Protein AF-A0A0D2LPN7-F1 (afdb_monomer_lite)

pLDDT: mean 78.97, std 9.27, range [52.94, 90.75]

Organism: Hypholoma sublateritium (strain FD-334 SS-4) (NCBI:txid945553)

Structure (mmCIF, N/CA/C/O backbone):
data_AF-A0A0D2LPN7-F1
#
_entry.id   AF-A0A0D2LPN7-F1
#
loop_
_atom_site.group_PDB
_atom_site.id
_atom_site.type_symbol
_atom_site.label_atom_id
_atom_site.label_alt_id
_atom_site.label_comp_id
_atom_site.label_asym_id
_atom_site.label_entity_id
_atom_site.label_seq_id
_atom_site.pdbx_PDB_ins_code
_atom_site.Cartn_x
_atom_site.Cartn_y
_atom_site.Cartn_z
_atom_site.occupancy
_atom_site.B_iso_or_equiv
_atom_site.auth_seq_id
_atom_site.auth_comp_id
_atom_site.auth_asym_id
_atom_site.auth_atom_id
_atom_site.pdbx_PDB_model_num
ATOM 1 N N . GLN A 1 1 ? -7.098 14.885 35.050 1.00 55.25 1 GLN A N 1
ATOM 2 C CA . GLN A 1 1 ? -6.004 15.717 34.509 1.00 55.25 1 GLN A CA 1
ATOM 3 C C . GLN A 1 1 ? -6.576 16.558 33.386 1.00 55.25 1 GLN A C 1
ATOM 5 O O . GLN A 1 1 ? -7.142 15.986 32.463 1.00 55.25 1 GLN A O 1
ATOM 10 N N . GLU A 1 2 ? -6.478 17.880 33.483 1.00 65.38 2 GLU A N 1
ATOM 11 C CA . GLU A 1 2 ? -6.816 18.792 32.385 1.00 65.38 2 GLU A CA 1
ATOM 12 C C . GLU A 1 2 ? -5.655 18.873 31.390 1.00 65.38 2 GLU A C 1
ATOM 14 O O . GLU A 1 2 ? -4.483 18.839 31.771 1.00 65.38 2 GLU A O 1
ATOM 19 N N . ARG A 1 3 ? -5.978 18.944 30.097 1.00 67.88 3 ARG A N 1
ATOM 20 C CA . ARG A 1 3 ? -4.990 19.075 29.024 1.00 67.88 3 ARG A CA 1
ATOM 21 C C . ARG A 1 3 ? -4.525 20.533 28.968 1.00 67.88 3 ARG A C 1
ATOM 23 O O . ARG A 1 3 ? -5.309 21.400 28.607 1.00 67.88 3 ARG A O 1
ATOM 30 N N . VAL A 1 4 ? -3.263 20.790 29.312 1.00 79.75 4 VAL A N 1
ATOM 31 C CA . VAL A 1 4 ? -2.646 22.126 29.233 1.00 79.75 4 VAL A CA 1
ATOM 32 C C . VAL A 1 4 ? -2.072 22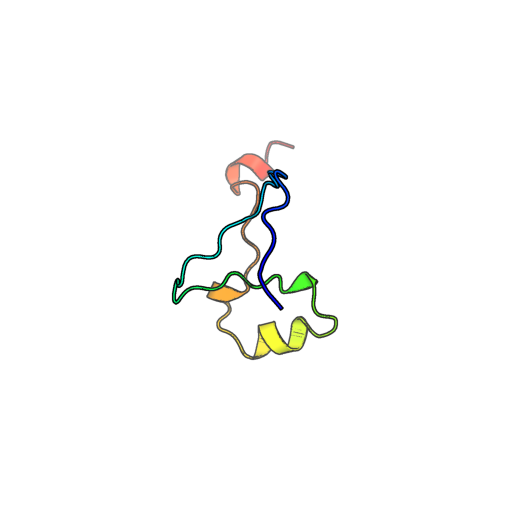.343 27.833 1.00 79.75 4 VAL A C 1
ATOM 34 O O . VAL A 1 4 ? -1.335 21.501 27.314 1.00 79.75 4 VAL A O 1
ATOM 37 N N . GLU A 1 5 ? -2.423 23.462 27.205 1.00 79.06 5 GLU A N 1
ATOM 38 C CA . GLU A 1 5 ? -1.913 23.843 25.890 1.00 79.06 5 GLU A CA 1
ATOM 39 C C . GLU A 1 5 ? -0.439 24.270 25.995 1.00 79.06 5 GLU A C 1
ATOM 41 O O . GLU A 1 5 ? -0.086 25.141 26.783 1.00 79.06 5 GLU A O 1
ATOM 46 N N . SER A 1 6 ? 0.450 23.633 25.227 1.00 80.06 6 SER A N 1
ATOM 47 C CA . SER A 1 6 ? 1.907 23.812 25.381 1.00 80.06 6 SER A CA 1
ATOM 48 C C . SER A 1 6 ? 2.501 24.982 24.584 1.00 80.06 6 SER A C 1
ATOM 50 O O . SER A 1 6 ? 3.721 25.146 24.577 1.00 80.06 6 SER A O 1
ATOM 52 N N . GLY A 1 7 ? 1.686 25.732 23.829 1.00 81.88 7 GLY A N 1
ATOM 53 C CA . GLY A 1 7 ? 2.140 26.793 22.910 1.00 81.88 7 GLY A CA 1
ATOM 54 C C . GLY A 1 7 ? 3.124 26.332 21.819 1.00 81.88 7 GLY A C 1
ATOM 55 O O . GLY A 1 7 ? 3.673 27.147 21.083 1.00 81.88 7 GLY A O 1
ATOM 56 N N . SER A 1 8 ? 3.373 25.023 21.723 1.00 76.88 8 SER A N 1
ATOM 57 C CA . SER A 1 8 ? 4.407 24.427 20.886 1.00 76.88 8 SER A CA 1
ATOM 58 C C . SER A 1 8 ? 3.804 23.946 19.572 1.00 76.88 8 SER A C 1
ATOM 60 O O . SER A 1 8 ? 2.998 23.016 19.562 1.00 76.88 8 SER A O 1
ATOM 62 N N . PHE A 1 9 ? 4.241 24.515 18.451 1.00 75.44 9 PHE A N 1
ATOM 63 C CA . PHE A 1 9 ? 3.874 24.021 17.125 1.00 75.44 9 PHE A CA 1
ATOM 64 C C . PHE A 1 9 ? 4.900 22.983 16.667 1.00 75.44 9 PHE A C 1
ATOM 66 O O . PHE A 1 9 ? 6.088 23.275 16.541 1.00 75.44 9 PHE A O 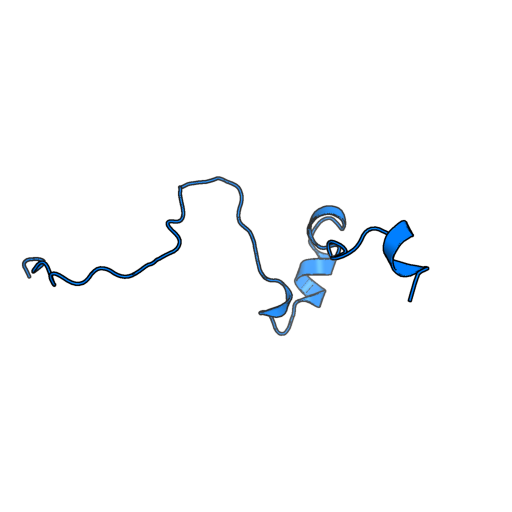1
ATOM 73 N N . ARG A 1 10 ? 4.449 21.748 16.437 1.00 79.00 10 ARG A N 1
ATOM 74 C CA . ARG A 1 10 ? 5.258 20.686 15.830 1.00 79.00 10 ARG A CA 1
ATOM 75 C C . ARG A 1 10 ? 4.638 20.294 14.503 1.00 79.00 10 ARG A C 1
ATOM 77 O O . ARG A 1 10 ? 3.435 20.061 14.437 1.00 79.00 10 ARG A O 1
ATOM 84 N N . SER A 1 11 ? 5.463 20.174 13.473 1.00 78.31 11 SER A N 1
ATOM 85 C CA . SER A 1 11 ? 5.050 19.589 12.202 1.00 78.31 11 SER A CA 1
ATOM 86 C C . SER A 1 11 ? 4.844 18.090 12.403 1.00 78.31 11 SER A C 1
ATOM 88 O O . SER A 1 11 ? 5.769 17.385 12.803 1.00 78.31 11 SER A O 1
ATOM 90 N N . TYR A 1 12 ? 3.639 17.598 12.141 1.00 70.12 12 TYR A N 1
ATOM 91 C CA . TYR A 1 12 ? 3.345 16.170 12.132 1.00 70.12 12 TYR A CA 1
ATOM 92 C C . TYR A 1 12 ? 2.551 15.818 10.881 1.00 70.12 12 TYR A C 1
ATOM 94 O O . TYR A 1 12 ? 1.852 16.652 10.307 1.00 70.12 12 TYR A O 1
ATOM 102 N N . ILE A 1 13 ? 2.672 14.567 10.449 1.00 75.69 13 ILE A N 1
ATOM 103 C CA . ILE A 1 13 ? 1.845 14.032 9.373 1.00 75.69 13 ILE A CA 1
ATOM 104 C C . ILE A 1 13 ? 0.497 13.678 9.998 1.00 75.69 13 ILE A C 1
ATOM 106 O O . ILE A 1 13 ? 0.400 12.757 10.809 1.00 75.69 13 ILE A O 1
ATOM 110 N N . GLN A 1 14 ? -0.540 14.444 9.669 1.00 72.81 14 GLN A N 1
ATOM 111 C CA . GLN A 1 14 ? -1.897 14.136 10.098 1.00 72.81 14 GLN A CA 1
ATOM 112 C C . GLN A 1 14 ? -2.417 12.949 9.283 1.00 72.81 14 GLN A C 1
ATOM 114 O O . GLN A 1 14 ? -2.646 13.051 8.078 1.00 72.81 14 GLN A O 1
ATOM 119 N N . HIS A 1 15 ? -2.597 11.810 9.946 1.00 66.62 15 HIS A N 1
ATOM 120 C CA . HIS A 1 15 ? -3.245 10.654 9.343 1.00 66.62 15 HIS A CA 1
ATOM 121 C C . HIS A 1 15 ? -4.755 10.896 9.341 1.00 66.62 15 HIS A C 1
ATOM 123 O O . HIS A 1 15 ? -5.414 10.764 10.370 1.00 66.62 15 HIS A O 1
ATOM 129 N N . ASN A 1 16 ? -5.304 11.273 8.188 1.00 72.00 16 ASN A N 1
ATOM 130 C CA . ASN A 1 16 ? -6.749 11.234 7.991 1.00 72.00 16 ASN A CA 1
ATOM 131 C C . ASN A 1 16 ? -7.227 9.770 8.071 1.00 72.00 16 ASN A C 1
ATOM 133 O O . ASN A 1 16 ? -6.451 8.866 7.742 1.00 72.00 16 ASN A O 1
ATOM 137 N N . PRO A 1 17 ? -8.477 9.506 8.491 1.00 67.31 17 PRO A N 1
ATOM 138 C CA . PRO A 1 17 ? -9.071 8.179 8.402 1.00 67.31 17 PRO A CA 1
ATOM 139 C C . PRO A 1 17 ? -9.289 7.848 6.922 1.00 67.31 17 PRO A C 1
ATOM 141 O O . PRO A 1 17 ? -10.333 8.119 6.339 1.00 67.31 17 PRO A O 1
ATOM 144 N N . ILE A 1 18 ? -8.243 7.331 6.291 1.00 65.19 18 ILE A N 1
ATOM 145 C CA . ILE A 1 18 ? -8.259 6.818 4.931 1.00 65.19 18 ILE A CA 1
ATOM 146 C C . ILE A 1 18 ? -8.246 5.299 5.083 1.00 65.19 18 ILE A C 1
ATOM 148 O O . ILE A 1 18 ? -7.392 4.764 5.784 1.00 65.19 18 ILE A O 1
ATOM 152 N N . GLU A 1 19 ? -9.129 4.581 4.391 1.00 71.44 19 GLU A N 1
ATOM 153 C CA . GLU A 1 19 ? -9.127 3.104 4.359 1.00 71.44 19 GLU A CA 1
ATOM 154 C C . GLU A 1 19 ? -7.876 2.514 3.671 1.00 71.44 19 GLU A C 1
ATOM 156 O O . GLU A 1 19 ? -7.766 1.309 3.447 1.00 71.44 19 GLU A O 1
ATOM 161 N N . ARG A 1 20 ? -6.915 3.366 3.301 1.00 71.81 20 ARG A N 1
ATOM 162 C CA . ARG A 1 20 ? -5.716 3.018 2.554 1.00 71.81 20 ARG A CA 1
ATOM 163 C C . ARG A 1 20 ? -4.486 3.375 3.384 1.00 71.81 20 ARG A C 1
ATOM 165 O O . ARG A 1 20 ? -4.179 4.545 3.596 1.00 71.81 20 ARG A O 1
ATOM 172 N N . PHE A 1 21 ? -3.771 2.345 3.822 1.00 72.56 21 PHE A N 1
ATOM 173 C CA . PHE A 1 21 ? -2.574 2.465 4.651 1.00 72.56 21 PHE A CA 1
ATOM 174 C C . PHE A 1 21 ? -1.314 2.227 3.820 1.00 72.56 21 PHE A C 1
ATOM 176 O O . PHE A 1 21 ? -1.256 1.297 3.015 1.00 72.56 21 PHE A O 1
ATOM 183 N N . VAL A 1 22 ? -0.282 3.044 4.039 1.00 77.25 22 VAL A N 1
ATOM 184 C CA . VAL A 1 22 ? 1.056 2.813 3.478 1.00 77.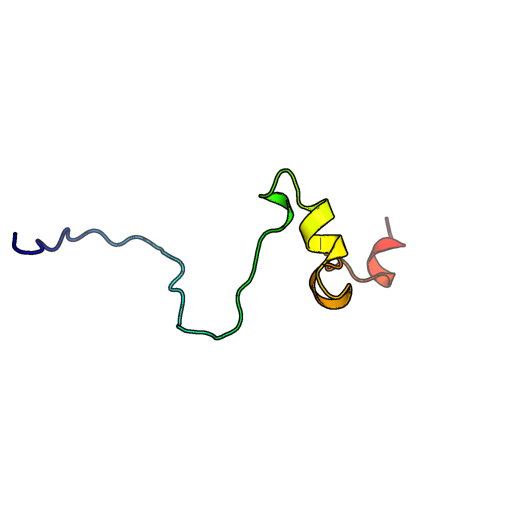25 22 VAL A CA 1
ATOM 185 C C . VAL A 1 22 ? 1.896 2.104 4.532 1.00 77.25 22 VAL A C 1
ATOM 187 O O . VAL A 1 22 ? 2.186 2.666 5.585 1.00 77.25 22 VAL A O 1
ATOM 190 N N . ILE A 1 23 ? 2.286 0.861 4.250 1.00 78.75 23 ILE A N 1
ATOM 191 C CA . ILE A 1 23 ? 3.102 0.043 5.151 1.00 78.75 23 ILE A CA 1
ATOM 192 C C . ILE A 1 23 ? 4.532 -0.012 4.617 1.00 78.75 23 ILE A C 1
ATOM 194 O O . ILE A 1 23 ? 4.779 -0.474 3.503 1.00 78.75 23 ILE A O 1
ATOM 198 N N . ASN A 1 24 ? 5.500 0.397 5.438 1.00 82.38 24 ASN A N 1
ATOM 199 C CA . ASN A 1 24 ? 6.908 0.202 5.117 1.00 82.38 24 ASN A CA 1
ATOM 200 C C . ASN A 1 24 ? 7.301 -1.267 5.338 1.00 82.38 24 ASN A C 1
ATOM 202 O O . ASN A 1 24 ? 7.655 -1.668 6.445 1.00 82.38 24 ASN A O 1
ATOM 206 N N . THR A 1 25 ? 7.271 -2.075 4.278 1.00 83.69 25 THR A N 1
ATOM 207 C CA . THR A 1 25 ? 7.644 -3.497 4.371 1.00 83.69 25 THR A CA 1
ATOM 208 C C . THR A 1 25 ? 9.098 -3.710 4.807 1.00 83.69 25 THR A C 1
ATOM 210 O O . THR A 1 25 ? 9.384 -4.729 5.427 1.00 83.69 25 THR A O 1
ATOM 213 N N . HIS A 1 26 ? 10.005 -2.756 4.567 1.00 82.75 26 HIS A N 1
ATOM 214 C CA . HIS A 1 26 ? 11.408 -2.848 4.992 1.00 82.75 26 HIS A CA 1
ATOM 215 C C . HIS A 1 26 ? 11.609 -2.686 6.502 1.00 82.75 26 HIS A C 1
ATOM 217 O O . HIS A 1 26 ? 12.649 -3.091 7.013 1.00 82.75 26 HIS A O 1
ATOM 223 N N . ALA A 1 27 ? 10.627 -2.142 7.226 1.00 86.19 27 ALA A N 1
ATOM 224 C CA . ALA A 1 27 ? 10.686 -2.036 8.683 1.00 86.19 27 ALA A CA 1
ATOM 225 C C . ALA A 1 27 ? 10.497 -3.394 9.392 1.00 86.19 27 ALA A C 1
ATOM 227 O O . ALA A 1 27 ? 10.739 -3.505 10.592 1.00 86.19 27 ALA A O 1
ATOM 228 N N . PHE A 1 28 ? 10.072 -4.437 8.670 1.00 86.38 28 PHE A N 1
ATOM 229 C CA . PHE A 1 28 ? 9.822 -5.761 9.234 1.00 86.38 28 PHE A CA 1
ATOM 230 C C . PHE A 1 28 ? 10.987 -6.717 8.963 1.00 86.38 28 PHE A C 1
ATOM 232 O O . PHE A 1 28 ? 11.324 -6.977 7.809 1.00 86.38 28 PHE A O 1
ATOM 239 N N . HIS A 1 29 ? 11.504 -7.370 10.010 1.00 89.50 29 HIS A N 1
ATOM 240 C CA . HIS A 1 29 ? 12.492 -8.456 9.864 1.00 89.50 29 HIS A CA 1
ATOM 241 C C . HIS A 1 29 ? 11.996 -9.611 8.968 1.00 89.50 29 HIS A C 1
ATOM 243 O O . HIS A 1 29 ? 12.763 -10.223 8.230 1.00 89.50 29 HIS A O 1
ATOM 249 N N . ASN A 1 30 ? 10.681 -9.853 8.962 1.00 89.50 30 ASN A N 1
ATOM 250 C CA . ASN A 1 30 ? 10.023 -10.925 8.218 1.00 89.50 30 ASN A CA 1
ATOM 251 C C . ASN A 1 30 ? 9.263 -10.412 6.989 1.00 89.50 30 ASN A C 1
ATOM 253 O O . ASN A 1 30 ? 8.235 -10.979 6.615 1.00 89.50 30 ASN A O 1
ATOM 257 N N . ALA A 1 31 ? 9.748 -9.347 6.345 1.00 88.88 31 ALA A N 1
ATOM 258 C CA . ALA A 1 31 ? 9.113 -8.752 5.164 1.00 88.88 31 ALA A CA 1
ATOM 259 C C . ALA A 1 31 ? 8.784 -9.777 4.058 1.00 88.88 31 ALA A C 1
ATOM 261 O O . ALA A 1 31 ? 7.813 -9.620 3.321 1.00 88.88 31 ALA A O 1
ATOM 262 N N . HIS A 1 32 ? 9.569 -10.853 3.958 1.00 89.50 32 HIS A N 1
ATOM 263 C CA . HIS A 1 32 ? 9.346 -11.950 3.017 1.00 89.50 32 HIS A CA 1
ATOM 264 C C . HIS A 1 32 ? 8.004 -12.678 3.234 1.00 89.50 32 HIS A C 1
ATOM 266 O O . HIS A 1 32 ? 7.366 -13.050 2.254 1.00 89.50 32 HIS A O 1
ATOM 272 N N . ARG A 1 33 ? 7.529 -12.826 4.482 1.00 90.69 33 ARG A N 1
ATOM 273 C CA . ARG A 1 33 ? 6.235 -13.474 4.782 1.00 90.69 33 ARG A CA 1
ATOM 274 C C . ARG A 1 33 ? 5.062 -12.605 4.330 1.00 90.69 33 ARG A C 1
ATOM 276 O O . ARG A 1 33 ? 4.127 -13.114 3.728 1.00 90.69 33 ARG A O 1
ATOM 283 N N . LEU A 1 34 ? 5.156 -11.288 4.542 1.00 86.31 34 LEU A N 1
ATOM 284 C CA . LEU A 1 34 ? 4.184 -10.317 4.024 1.00 86.31 34 LEU A CA 1
ATOM 285 C C . LEU A 1 34 ? 4.113 -10.358 2.493 1.00 86.31 34 LEU A C 1
ATOM 287 O O . LEU A 1 34 ? 3.028 -10.382 1.928 1.00 86.31 34 LEU A O 1
ATOM 291 N N . ARG A 1 35 ? 5.266 -10.426 1.817 1.00 88.25 35 ARG A N 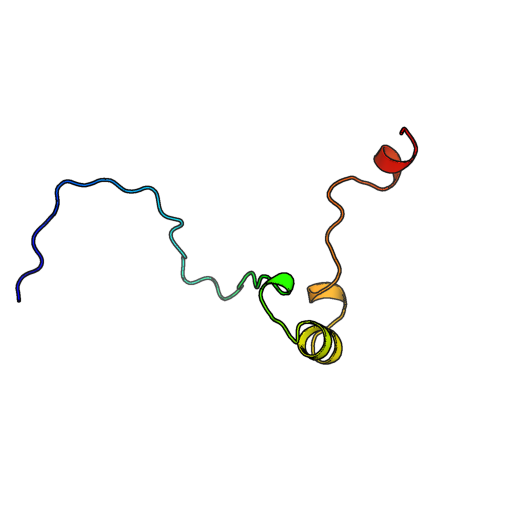1
ATOM 292 C CA . ARG A 1 35 ? 5.329 -10.505 0.348 1.00 88.25 35 ARG A CA 1
ATOM 293 C C . ARG A 1 35 ? 4.751 -11.800 -0.226 1.00 88.25 35 ARG A C 1
ATOM 295 O O . ARG A 1 35 ? 4.326 -11.782 -1.371 1.00 88.25 35 ARG A O 1
ATOM 302 N N . ALA A 1 36 ? 4.774 -12.894 0.534 1.00 89.94 36 ALA A N 1
ATOM 303 C CA . ALA A 1 36 ? 4.192 -14.170 0.122 1.00 89.94 36 ALA A CA 1
ATOM 304 C C . ALA A 1 36 ? 2.666 -14.214 0.307 1.00 89.94 36 ALA A C 1
ATOM 306 O O . ALA A 1 36 ? 1.988 -14.922 -0.428 1.00 89.94 36 ALA A O 1
ATOM 307 N N . ALA A 1 37 ? 2.138 -13.477 1.290 1.00 90.50 37 ALA A N 1
ATOM 308 C CA . ALA A 1 37 ? 0.710 -13.458 1.607 1.00 90.50 37 ALA A CA 1
ATOM 309 C C . ALA A 1 37 ? -0.079 -12.383 0.839 1.00 90.50 37 ALA A C 1
ATOM 311 O O . ALA A 1 37 ? -1.283 -12.530 0.648 1.00 90.50 37 ALA A O 1
ATOM 312 N N . LEU A 1 38 ? 0.576 -11.292 0.435 1.00 88.25 38 LEU A N 1
ATOM 313 C CA . LEU A 1 38 ? -0.055 -10.168 -0.255 1.00 88.25 38 LEU A CA 1
ATOM 314 C C . LEU A 1 38 ? 0.073 -10.285 -1.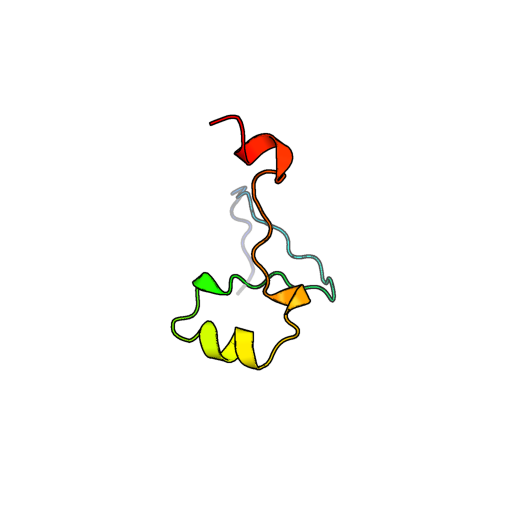774 1.00 88.25 38 LEU A C 1
ATOM 316 O O . LEU A 1 38 ? 1.051 -10.826 -2.294 1.00 88.25 38 LEU A O 1
ATOM 320 N N . GLU A 1 39 ? -0.879 -9.689 -2.492 1.00 90.75 39 GLU A N 1
ATOM 321 C CA . GLU A 1 39 ? -0.779 -9.547 -3.943 1.00 90.75 39 GLU A CA 1
ATOM 322 C C . GLU A 1 39 ? 0.507 -8.817 -4.344 1.00 90.75 39 GLU A C 1
ATOM 324 O O . GLU A 1 39 ? 0.889 -7.798 -3.758 1.00 90.75 39 GLU A O 1
ATOM 329 N N . ARG A 1 40 ? 1.169 -9.311 -5.399 1.00 87.69 40 ARG A N 1
ATOM 330 C CA . ARG A 1 40 ? 2.454 -8.763 -5.854 1.00 87.69 40 ARG A CA 1
ATOM 331 C C . ARG A 1 40 ? 2.362 -7.280 -6.221 1.00 87.69 40 ARG A C 1
ATOM 333 O O . ARG A 1 40 ? 3.328 -6.556 -5.987 1.00 87.69 40 ARG A O 1
ATOM 340 N N . SER A 1 41 ? 1.218 -6.844 -6.744 1.00 88.69 41 SER A N 1
ATOM 341 C CA . SER A 1 41 ? 0.882 -5.453 -7.080 1.00 88.69 41 SER A CA 1
ATOM 342 C C . SER A 1 41 ? 1.026 -4.491 -5.892 1.00 88.69 41 SER A C 1
ATOM 344 O O . SER A 1 41 ? 1.385 -3.335 -6.092 1.00 88.69 41 SER A O 1
ATOM 346 N N . LEU A 1 42 ? 0.811 -4.968 -4.661 1.00 84.94 42 LEU A N 1
ATOM 347 C CA . LEU A 1 42 ? 0.859 -4.164 -3.434 1.00 84.94 42 LEU A CA 1
ATOM 348 C C . LEU A 1 42 ? 2.259 -4.084 -2.814 1.00 84.94 42 LEU A C 1
ATOM 350 O O . LEU A 1 42 ? 2.541 -3.189 -2.021 1.00 84.94 42 LEU A O 1
ATOM 354 N N . VAL A 1 43 ? 3.137 -5.035 -3.145 1.00 86.81 43 VAL A N 1
ATOM 355 C CA . VAL A 1 43 ? 4.467 -5.187 -2.526 1.00 86.81 43 VAL A CA 1
ATOM 356 C C . VAL A 1 43 ? 5.621 -5.056 -3.523 1.00 86.81 43 VAL A C 1
ATOM 358 O O . VAL A 1 43 ? 6.787 -5.269 -3.170 1.00 86.81 43 VAL A O 1
ATOM 361 N N . VAL A 1 44 ? 5.327 -4.773 -4.794 1.00 84.94 44 VAL A N 1
ATOM 362 C CA . VAL A 1 44 ? 6.355 -4.495 -5.799 1.00 84.94 44 VAL A CA 1
ATOM 363 C C . VAL A 1 44 ? 7.012 -3.145 -5.497 1.00 84.94 44 VAL A C 1
ATOM 365 O O . VAL A 1 44 ? 6.308 -2.174 -5.222 1.00 84.94 44 VAL A O 1
ATOM 368 N N . PRO A 1 45 ? 8.355 -3.059 -5.505 1.00 81.69 45 PRO A N 1
ATOM 369 C CA . PRO A 1 45 ? 9.028 -1.777 -5.364 1.00 81.69 45 PRO A CA 1
ATOM 370 C C . PRO A 1 45 ? 8.575 -0.825 -6.469 1.00 81.69 45 PRO A C 1
ATOM 372 O O . PRO A 1 45 ? 8.562 -1.205 -7.640 1.00 81.69 45 PRO A O 1
ATOM 375 N N . ILE A 1 46 ? 8.246 0.410 -6.100 1.00 82.19 46 ILE A N 1
ATOM 376 C CA . ILE A 1 46 ? 7.971 1.471 -7.067 1.00 82.19 46 ILE A CA 1
ATOM 377 C C . ILE A 1 46 ? 9.328 2.034 -7.516 1.00 82.19 46 ILE A C 1
ATOM 379 O O . ILE A 1 46 ? 10.100 2.483 -6.664 1.00 82.19 46 ILE A O 1
ATOM 383 N N . PRO A 1 47 ? 9.667 1.984 -8.817 1.00 81.81 47 PRO A N 1
ATOM 384 C CA . PRO A 1 47 ? 10.917 2.548 -9.310 1.00 81.81 47 PRO A CA 1
ATOM 385 C C . PRO A 1 47 ? 10.982 4.050 -9.027 1.00 81.81 47 PRO A C 1
ATOM 387 O O .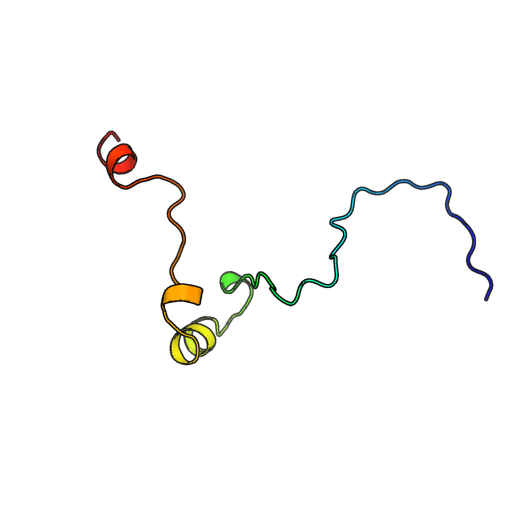 PRO A 1 47 ? 10.040 4.776 -9.331 1.00 81.81 47 PRO A O 1
ATOM 390 N N . LEU A 1 48 ? 12.112 4.525 -8.493 1.00 82.19 48 LEU A N 1
ATOM 391 C CA . LEU A 1 48 ? 12.346 5.964 -8.315 1.00 82.19 48 LEU A CA 1
ATOM 392 C C . LEU A 1 48 ? 12.481 6.687 -9.665 1.00 82.19 48 LEU A C 1
ATOM 394 O O . LEU A 1 48 ? 12.118 7.852 -9.783 1.00 82.19 48 LEU A O 1
ATOM 398 N N . TYR A 1 49 ? 12.987 5.981 -10.678 1.00 87.44 49 TYR A N 1
ATOM 399 C CA . TYR A 1 49 ? 13.149 6.490 -12.033 1.00 87.44 49 TYR A CA 1
ATOM 400 C C . TYR A 1 49 ? 12.430 5.582 -13.033 1.00 87.44 49 TYR A C 1
ATOM 402 O O . TYR A 1 49 ? 12.509 4.354 -12.901 1.00 87.44 49 TYR A O 1
ATOM 410 N N . PRO A 1 50 ? 11.778 6.161 -14.053 1.00 83.38 50 PRO A N 1
ATOM 411 C CA . PRO A 1 50 ? 11.288 5.414 -15.200 1.00 83.38 50 PRO A CA 1
ATOM 412 C C . PRO A 1 50 ? 12.395 4.580 -15.875 1.00 83.38 50 PRO A C 1
ATOM 414 O O . PRO A 1 50 ? 13.571 4.958 -15.841 1.00 83.38 50 PRO A O 1
ATOM 417 N N . PRO A 1 51 ? 12.045 3.467 -16.546 1.00 80.38 51 PRO A N 1
ATOM 418 C CA . PRO A 1 51 ? 13.013 2.627 -17.256 1.00 80.38 51 PRO A CA 1
ATOM 419 C C . PRO A 1 51 ? 13.871 3.403 -18.266 1.00 80.38 51 PRO A C 1
ATOM 421 O O . PRO A 1 51 ? 15.071 3.149 -18.373 1.00 80.38 51 PRO A O 1
ATOM 424 N N . GLU A 1 52 ? 13.272 4.387 -18.942 1.00 82.00 52 GLU A N 1
ATOM 425 C CA . GLU A 1 52 ? 13.930 5.215 -19.960 1.00 82.00 52 GLU A CA 1
ATOM 426 C C . GLU A 1 52 ? 15.064 6.071 -19.381 1.00 82.00 52 GLU A C 1
ATOM 428 O O . GLU A 1 52 ? 16.114 6.234 -19.997 1.00 82.00 52 GLU A O 1
ATOM 433 N N . THR A 1 53 ? 14.902 6.560 -18.150 1.00 79.75 53 THR A N 1
ATOM 434 C CA . THR A 1 53 ? 15.903 7.387 -17.457 1.00 79.75 53 THR A CA 1
ATOM 435 C C . THR A 1 53 ? 17.044 6.558 -16.869 1.00 79.75 53 THR A C 1
ATOM 437 O O . THR A 1 53 ? 18.105 7.101 -16.571 1.00 79.75 53 THR A O 1
ATOM 440 N N . ARG A 1 54 ? 16.869 5.235 -16.725 1.00 65.12 54 ARG A N 1
ATOM 441 C CA . ARG A 1 54 ? 17.894 4.327 -16.183 1.00 65.12 54 ARG A CA 1
ATOM 442 C C . ARG A 1 54 ? 18.992 3.988 -17.194 1.00 65.12 54 ARG A C 1
ATOM 444 O O . ARG A 1 54 ? 20.082 3.623 -16.776 1.00 65.12 54 ARG A O 1
ATOM 451 N N . LYS A 1 55 ? 18.714 4.083 -18.501 1.00 64.56 55 LYS A N 1
ATOM 452 C CA . LYS A 1 55 ? 19.684 3.769 -19.570 1.00 64.56 55 LYS A CA 1
ATOM 453 C C . LYS A 1 55 ? 20.700 4.884 -19.839 1.00 64.56 55 LYS A C 1
ATOM 455 O O . LYS A 1 55 ? 21.657 4.651 -20.564 1.00 64.56 55 LYS A O 1
ATOM 460 N N . ALA A 1 56 ? 20.486 6.076 -19.286 1.00 60.69 56 ALA A N 1
ATOM 461 C CA . ALA A 1 56 ? 21.315 7.255 -19.534 1.00 60.69 56 ALA A CA 1
ATOM 462 C C . ALA A 1 56 ? 22.460 7.446 -18.513 1.00 60.69 56 ALA A C 1
ATOM 464 O O . ALA A 1 56 ? 23.053 8.522 -18.470 1.00 60.69 56 ALA A O 1
ATOM 465 N N . LYS A 1 57 ? 22.749 6.440 -17.675 1.00 52.94 57 LYS A N 1
ATOM 466 C CA . LYS A 1 57 ? 23.823 6.458 -16.672 1.00 52.94 57 LYS A CA 1
ATOM 467 C C . LYS A 1 57 ? 24.800 5.314 -16.873 1.00 52.94 57 LYS A C 1
ATOM 469 O O . LYS A 1 57 ? 24.320 4.200 -17.176 1.00 52.94 57 LYS A O 1
#

Secondary structure (DSSP, 8-state):
------------------S-----GGG-TTHHHHHHHS-HHHHSPPPSS-HHHHTT-

Foldseek 3Di:
DDDDDPPDDDDDDDDDPDPDDDDDLVVDPVSVVVCVPDDVVNVPDDDPDDPVVVVVD

Radius of gyration: 19.25 Å; chains: 1; bounding box: 33×41×54 Å

Sequence (57 aa):
QERVESGSFRSYIQHNPIERFVINTHAFHNAHRLRAALERSLVVPIPLYPPETRKAK